Protein AF-X7YK50-F1 (afdb_monomer_lite)

Structure (mmCIF, N/CA/C/O backbone):
data_AF-X7YK50-F1
#
_entry.id   AF-X7YK50-F1
#
loop_
_atom_site.group_PDB
_atom_site.id
_atom_site.type_symbol
_atom_site.label_atom_id
_atom_site.label_alt_id
_atom_site.label_comp_id
_atom_site.label_asym_id
_atom_site.label_entity_id
_atom_site.label_seq_id
_atom_site.pdbx_PDB_ins_code
_atom_site.Cartn_x
_atom_site.Cartn_y
_atom_site.Cartn_z
_atom_site.occupancy
_atom_site.B_iso_or_equiv
_atom_site.auth_seq_id
_atom_site.auth_comp_id
_atom_site.auth_asym_id
_atom_site.auth_atom_id
_atom_site.pdbx_PDB_model_num
ATOM 1 N N . MET A 1 1 ? 11.258 -1.847 5.902 1.00 85.69 1 MET A N 1
ATOM 2 C CA . MET A 1 1 ? 10.525 -0.624 5.502 1.00 85.69 1 MET A CA 1
ATOM 3 C C . MET A 1 1 ? 9.070 -0.908 5.130 1.00 85.69 1 MET A C 1
ATOM 5 O O . MET A 1 1 ? 8.202 -0.334 5.767 1.00 85.69 1 MET A O 1
ATOM 9 N N . VAL A 1 2 ? 8.793 -1.813 4.176 1.00 95.81 2 VAL A N 1
ATOM 10 C CA . VAL A 1 2 ? 7.430 -2.095 3.663 1.00 95.81 2 VAL A CA 1
ATOM 11 C C . VAL A 1 2 ? 6.395 -2.344 4.765 1.00 95.81 2 VAL A C 1
ATOM 13 O O . VAL A 1 2 ? 5.398 -1.642 4.794 1.00 95.81 2 VAL A O 1
ATOM 16 N N . LEU A 1 3 ? 6.660 -3.249 5.717 1.00 98.06 3 LEU A N 1
ATOM 17 C CA . LEU A 1 3 ? 5.706 -3.563 6.794 1.00 98.06 3 LEU A CA 1
ATOM 18 C C . LEU A 1 3 ? 5.301 -2.321 7.607 1.00 98.06 3 LEU A C 1
ATOM 20 O O . LEU A 1 3 ? 4.119 -2.081 7.824 1.00 98.06 3 LEU A O 1
ATOM 24 N N . ARG A 1 4 ? 6.281 -1.490 7.986 1.00 98.25 4 ARG A N 1
ATOM 25 C CA . ARG A 1 4 ? 6.060 -0.249 8.749 1.00 98.25 4 ARG A CA 1
ATOM 26 C C . ARG A 1 4 ? 5.294 0.797 7.948 1.00 98.25 4 ARG A C 1
ATOM 28 O O . ARG A 1 4 ? 4.404 1.440 8.490 1.00 98.25 4 ARG A O 1
ATOM 35 N N . ALA A 1 5 ? 5.623 0.951 6.666 1.00 98.25 5 ALA A N 1
ATOM 36 C CA . ALA A 1 5 ? 4.902 1.855 5.776 1.00 98.25 5 ALA A CA 1
ATOM 37 C C . ALA A 1 5 ? 3.448 1.402 5.587 1.00 98.25 5 ALA A C 1
ATOM 39 O O . ALA A 1 5 ? 2.531 2.211 5.682 1.00 98.25 5 ALA A O 1
ATOM 40 N N . THR A 1 6 ? 3.221 0.104 5.379 1.00 98.62 6 THR A N 1
ATOM 41 C CA . THR A 1 6 ? 1.877 -0.463 5.251 1.00 98.62 6 THR A CA 1
ATOM 42 C C . THR A 1 6 ? 1.058 -0.287 6.528 1.00 98.62 6 THR A C 1
ATOM 44 O O . THR A 1 6 ? -0.080 0.170 6.448 1.00 98.62 6 THR A O 1
ATOM 47 N N . TRP A 1 7 ? 1.645 -0.557 7.696 1.00 98.69 7 TRP A N 1
ATOM 48 C CA . TRP A 1 7 ? 1.003 -0.312 8.989 1.00 98.69 7 TRP A CA 1
ATOM 49 C C . TRP A 1 7 ? 0.607 1.159 9.164 1.00 98.69 7 TRP A C 1
ATOM 51 O O . TRP A 1 7 ? -0.527 1.457 9.529 1.00 98.69 7 TRP A O 1
ATOM 61 N N . ALA A 1 8 ? 1.508 2.088 8.836 1.00 98.56 8 ALA A N 1
ATOM 62 C CA . ALA A 1 8 ? 1.240 3.518 8.945 1.00 98.56 8 ALA A CA 1
ATOM 63 C C . ALA A 1 8 ? 0.108 3.972 8.011 1.00 98.56 8 ALA A C 1
ATOM 65 O O . ALA A 1 8 ? -0.784 4.703 8.435 1.00 98.56 8 ALA A O 1
ATOM 66 N N . VAL A 1 9 ? 0.095 3.496 6.760 1.00 98.62 9 VAL A N 1
ATOM 67 C CA . VAL A 1 9 ? -1.019 3.761 5.835 1.00 98.62 9 VAL A CA 1
ATOM 68 C C . VAL A 1 9 ? -2.330 3.208 6.395 1.00 98.62 9 VAL A C 1
ATOM 70 O O . VAL A 1 9 ? -3.344 3.898 6.343 1.00 98.62 9 VAL A O 1
ATOM 73 N N . ALA A 1 10 ? -2.322 2.001 6.966 1.00 98.56 10 ALA A N 1
ATOM 74 C CA . ALA A 1 10 ? -3.505 1.409 7.583 1.00 98.56 10 ALA A CA 1
ATOM 75 C C . ALA A 1 10 ? -4.055 2.267 8.736 1.00 98.56 10 ALA A C 1
ATOM 77 O O . ALA A 1 10 ? -5.263 2.507 8.768 1.00 98.56 10 ALA A O 1
ATOM 78 N N . GLN A 1 11 ? -3.197 2.786 9.624 1.00 98.62 11 GLN A N 1
ATOM 79 C CA . GLN A 1 11 ? -3.634 3.690 10.699 1.00 98.62 11 GLN A CA 1
ATOM 80 C C . GLN A 1 11 ? -4.219 4.991 10.140 1.00 98.62 11 GLN A C 1
ATOM 82 O O . GLN A 1 11 ? -5.339 5.355 10.483 1.00 98.62 11 GLN A O 1
ATOM 87 N N . VAL A 1 12 ? -3.540 5.633 9.183 1.00 98.50 12 VAL A N 1
ATOM 88 C CA . VAL A 1 12 ? -4.036 6.875 8.562 1.00 98.50 12 VAL A CA 1
ATOM 89 C C . VAL A 1 12 ? -5.384 6.667 7.864 1.00 98.50 12 VAL A C 1
ATOM 91 O O . VAL A 1 12 ? -6.242 7.548 7.891 1.00 98.50 12 VAL A O 1
ATOM 94 N N . LEU A 1 13 ? -5.610 5.508 7.240 1.00 98.31 13 LEU A N 1
ATOM 95 C CA . LEU A 1 13 ? -6.911 5.171 6.658 1.00 98.31 13 LEU A CA 1
ATOM 96 C C . LEU A 1 13 ? -7.985 4.954 7.735 1.00 98.31 13 LEU A C 1
ATOM 98 O O . LEU A 1 13 ? -9.114 5.412 7.558 1.00 98.31 13 LEU A O 1
ATOM 102 N N . LYS A 1 14 ? -7.657 4.295 8.853 1.00 98.44 14 LYS A N 1
ATOM 103 C CA . LYS A 1 14 ? -8.577 4.114 9.990 1.00 98.44 14 LYS A CA 1
ATOM 104 C C . LYS A 1 14 ? -8.982 5.451 10.607 1.00 98.44 14 LYS A C 1
ATOM 106 O O . LYS A 1 14 ? -10.177 5.683 10.769 1.00 98.44 14 LYS A O 1
ATOM 111 N N . ASP A 1 15 ? -8.027 6.350 10.828 1.00 97.88 15 ASP A N 1
ATOM 112 C CA . ASP A 1 15 ? -8.267 7.697 11.365 1.00 97.88 15 ASP A CA 1
ATOM 113 C C . ASP A 1 15 ? -9.173 8.537 10.453 1.00 97.88 15 ASP A C 1
ATOM 115 O O . ASP A 1 15 ? -9.916 9.404 10.906 1.00 97.88 15 ASP A O 1
ATOM 119 N N . ARG A 1 16 ? -9.166 8.243 9.148 1.00 96.56 16 ARG A N 1
ATOM 120 C CA . ARG A 1 16 ? -10.059 8.847 8.146 1.00 96.56 16 ARG A CA 1
ATOM 121 C C . ARG A 1 16 ? -11.414 8.149 8.023 1.00 96.56 16 ARG A C 1
ATOM 123 O O . ARG A 1 16 ? -12.141 8.398 7.064 1.00 96.56 16 ARG A O 1
ATOM 130 N N . GLY A 1 17 ? -11.745 7.239 8.938 1.00 97.75 17 GLY A N 1
ATOM 131 C CA . GLY A 1 17 ? -12.999 6.485 8.917 1.00 97.75 17 GLY A CA 1
ATOM 132 C C . GLY A 1 17 ? -13.091 5.464 7.780 1.00 97.75 17 GLY A C 1
ATOM 133 O O . GLY A 1 17 ? -14.190 5.071 7.399 1.00 97.75 17 GLY A O 1
ATOM 134 N N . ARG A 1 18 ? -11.957 5.033 7.209 1.00 97.50 18 ARG A N 1
ATOM 135 C CA . ARG A 1 18 ? -11.896 4.037 6.122 1.00 97.50 18 ARG A CA 1
ATOM 136 C C . ARG A 1 18 ? -11.496 2.639 6.610 1.00 97.50 18 ARG A C 1
ATOM 138 O O . ARG A 1 18 ? -11.181 1.778 5.789 1.00 97.50 18 ARG A O 1
ATOM 145 N N . GLY A 1 19 ? -11.513 2.383 7.919 1.00 95.94 19 GLY A N 1
ATOM 146 C CA . GLY A 1 19 ? -11.259 1.048 8.474 1.00 95.94 19 GLY A CA 1
ATOM 147 C C . GLY A 1 19 ? -12.196 -0.008 7.871 1.00 95.94 19 GLY A C 1
ATOM 148 O O . GLY A 1 19 ? -13.367 0.269 7.627 1.00 95.94 19 GLY A O 1
ATOM 149 N N . GLY A 1 20 ? -11.673 -1.198 7.567 1.00 93.88 20 GLY A N 1
ATOM 150 C CA . GLY A 1 20 ? -12.450 -2.271 6.929 1.00 93.88 20 GLY A CA 1
ATOM 151 C C . GLY A 1 20 ? -12.689 -2.112 5.424 1.00 93.88 20 GLY A C 1
ATOM 152 O O . GLY A 1 20 ? -13.202 -3.033 4.791 1.00 93.88 20 GLY A O 1
ATOM 153 N N . SER A 1 21 ? -12.302 -0.981 4.824 1.00 97.12 21 SER A N 1
ATOM 154 C CA . SER A 1 21 ? -12.491 -0.746 3.387 1.00 97.12 21 SER A CA 1
ATOM 155 C C . SER A 1 21 ? -11.618 -1.662 2.527 1.00 97.12 21 SER A C 1
ATOM 157 O O . SER A 1 21 ? -10.687 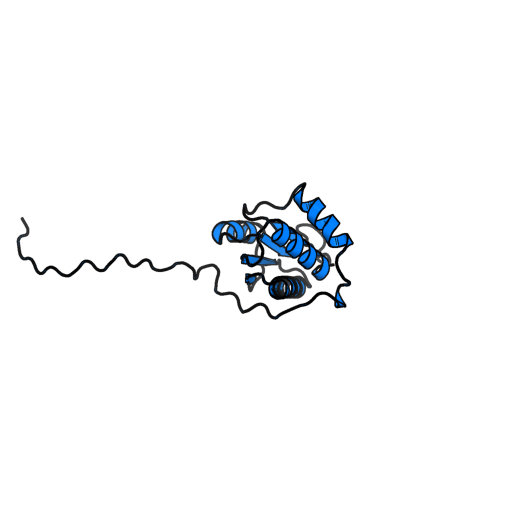-2.321 2.999 1.00 97.12 21 SER A O 1
ATOM 159 N N . THR A 1 22 ? -11.891 -1.671 1.224 1.00 98.12 22 THR A N 1
ATOM 160 C CA . THR A 1 22 ? -11.038 -2.358 0.258 1.00 98.12 22 THR A CA 1
ATOM 161 C C . THR A 1 22 ? -9.737 -1.592 0.015 1.00 98.12 22 THR A C 1
ATOM 163 O O . THR A 1 22 ? -9.758 -0.374 -0.163 1.00 98.12 22 THR A O 1
ATOM 166 N N . VAL A 1 23 ? -8.613 -2.305 -0.052 1.00 98.31 23 VAL A N 1
ATOM 167 C CA . VAL A 1 23 ? -7.310 -1.806 -0.519 1.00 98.31 23 VAL A CA 1
ATOM 168 C C . VAL A 1 23 ? -6.820 -2.692 -1.657 1.00 98.31 23 VAL A C 1
ATOM 170 O O . VAL A 1 23 ? -6.964 -3.914 -1.610 1.00 98.31 23 VAL A O 1
ATOM 173 N N . ILE A 1 24 ? -6.233 -2.083 -2.684 1.00 98.44 24 ILE A N 1
ATOM 174 C CA . ILE A 1 24 ? -5.683 -2.806 -3.834 1.00 98.44 24 ILE A CA 1
ATOM 175 C C . ILE A 1 24 ? -4.160 -2.780 -3.778 1.00 98.44 24 ILE A C 1
ATOM 177 O O . ILE A 1 24 ? -3.559 -1.735 -3.548 1.00 98.44 24 ILE A O 1
ATOM 181 N N . VAL A 1 25 ? -3.517 -3.918 -4.019 1.00 98.50 25 VAL A N 1
ATOM 182 C CA . VAL A 1 25 ? -2.056 -4.032 -4.039 1.00 98.50 25 VAL A CA 1
ATOM 183 C C . VAL A 1 25 ? -1.602 -4.536 -5.402 1.00 98.50 25 VAL A C 1
ATOM 185 O O . VAL A 1 25 ? -2.081 -5.551 -5.908 1.00 98.50 25 VAL A O 1
ATOM 188 N N . GLY A 1 26 ? -0.665 -3.813 -6.003 1.00 97.94 26 GLY A N 1
ATOM 189 C CA . GLY A 1 26 ? -0.014 -4.145 -7.260 1.00 97.94 26 GLY A CA 1
ATOM 190 C C . GLY A 1 26 ? 1.498 -4.005 -7.153 1.00 97.94 26 GLY A C 1
ATOM 191 O O . GLY A 1 26 ? 2.047 -3.506 -6.167 1.00 97.94 26 GLY A O 1
ATOM 192 N N . ARG A 1 27 ? 2.194 -4.484 -8.179 1.00 98.00 27 ARG A N 1
ATOM 193 C CA . ARG A 1 27 ? 3.655 -4.468 -8.239 1.00 98.00 27 ARG A CA 1
ATOM 194 C C . ARG A 1 27 ? 4.149 -4.460 -9.676 1.00 98.00 27 ARG A C 1
ATOM 196 O O . ARG A 1 27 ? 3.405 -4.830 -10.582 1.00 98.00 27 ARG A O 1
ATOM 203 N N . ASP A 1 28 ? 5.405 -4.089 -9.879 1.00 96.44 28 ASP A N 1
ATOM 204 C CA . ASP A 1 28 ? 6.097 -4.284 -11.153 1.00 96.44 28 ASP A CA 1
ATOM 205 C C . ASP A 1 28 ? 6.892 -5.611 -11.190 1.00 96.44 28 ASP A C 1
ATOM 207 O O . ASP A 1 28 ? 6.648 -6.532 -10.406 1.00 96.44 28 ASP A O 1
ATOM 211 N N . ALA A 1 29 ? 7.765 -5.782 -12.184 1.00 94.56 29 ALA A N 1
ATOM 212 C CA . ALA A 1 29 ? 8.512 -7.021 -12.403 1.00 94.56 29 ALA A CA 1
ATOM 213 C C . ALA A 1 29 ? 9.894 -7.056 -11.720 1.00 94.56 29 ALA A C 1
ATOM 215 O O . ALA A 1 29 ? 10.665 -7.978 -11.985 1.00 94.56 29 ALA A O 1
ATOM 216 N N . ARG A 1 30 ? 10.238 -6.073 -10.875 1.00 94.19 30 ARG A N 1
ATOM 217 C CA . ARG A 1 30 ? 11.554 -6.015 -10.226 1.00 94.19 30 ARG A CA 1
ATOM 218 C C . ARG A 1 30 ? 11.741 -7.149 -9.216 1.00 94.19 30 ARG A C 1
ATOM 220 O O . ARG A 1 30 ? 10.792 -7.749 -8.698 1.00 94.19 30 ARG A O 1
ATOM 227 N N . HIS A 1 31 ? 13.008 -7.446 -8.931 1.00 93.06 31 HIS A N 1
ATOM 228 C CA . HIS A 1 31 ? 13.366 -8.439 -7.927 1.00 93.06 31 HIS A CA 1
ATOM 229 C C . HIS A 1 31 ? 12.803 -8.031 -6.557 1.00 93.06 31 HIS A C 1
ATOM 231 O O . HIS A 1 31 ? 12.842 -6.863 -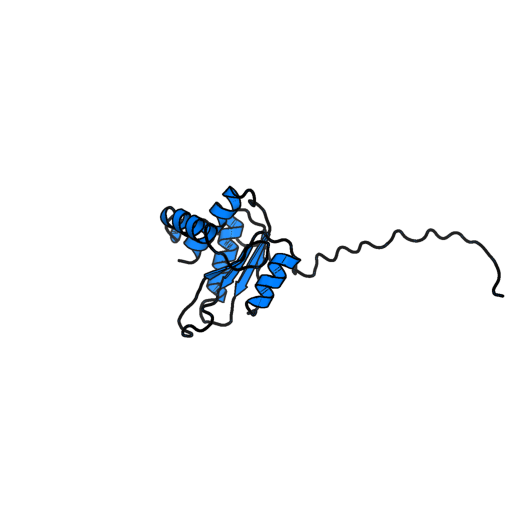6.177 1.00 93.06 31 HIS A O 1
ATOM 237 N N . GLY A 1 32 ? 12.245 -8.990 -5.819 1.00 93.31 32 GLY A N 1
ATOM 238 C CA . GLY A 1 32 ? 11.651 -8.752 -4.500 1.00 93.31 32 GLY A CA 1
ATOM 239 C C . GLY A 1 32 ? 10.256 -8.112 -4.504 1.00 93.31 32 GLY A C 1
ATOM 240 O O . GLY A 1 32 ? 9.551 -8.239 -3.504 1.00 93.31 32 GLY A O 1
ATOM 241 N N . SER A 1 33 ? 9.783 -7.510 -5.604 1.00 95.75 33 SER A N 1
ATOM 242 C CA . SER A 1 33 ? 8.488 -6.807 -5.611 1.00 95.75 33 SER A CA 1
ATOM 243 C C . SER A 1 33 ? 7.299 -7.726 -5.335 1.00 95.75 33 SER A C 1
ATOM 245 O O . SER A 1 33 ? 6.346 -7.309 -4.682 1.00 95.75 33 SER A O 1
ATOM 247 N N . ALA A 1 34 ? 7.359 -8.988 -5.776 1.00 95.25 34 ALA A N 1
ATOM 248 C CA . ALA A 1 34 ? 6.334 -9.986 -5.466 1.00 95.25 34 ALA A CA 1
ATOM 249 C C . ALA A 1 34 ? 6.249 -10.270 -3.955 1.00 95.25 34 ALA A C 1
ATOM 251 O O . ALA A 1 34 ? 5.160 -10.245 -3.386 1.00 95.25 34 ALA A O 1
ATOM 252 N N . MET A 1 35 ? 7.396 -10.453 -3.293 1.00 96.12 35 MET A N 1
ATOM 253 C CA . MET A 1 35 ? 7.464 -10.670 -1.843 1.00 96.12 35 MET A CA 1
ATOM 254 C C . MET A 1 35 ? 6.961 -9.451 -1.068 1.00 96.12 35 MET A C 1
ATOM 256 O O . MET A 1 35 ? 6.222 -9.595 -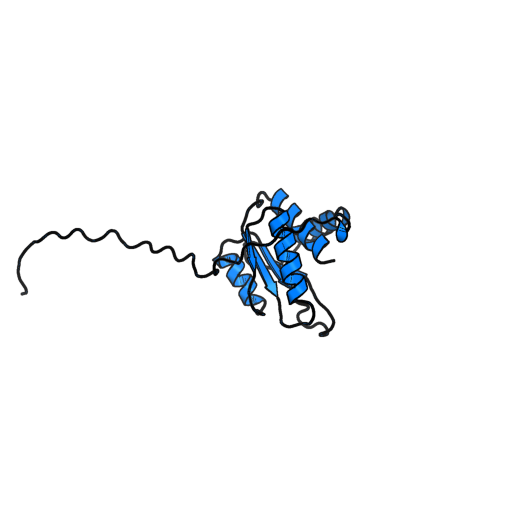0.097 1.00 96.12 35 MET A O 1
ATOM 260 N N . PHE A 1 36 ? 7.321 -8.244 -1.511 1.00 97.38 36 PHE A N 1
ATOM 261 C CA . PHE A 1 36 ? 6.846 -7.012 -0.888 1.00 97.38 36 PHE A CA 1
ATOM 262 C C . PHE A 1 36 ? 5.344 -6.796 -1.079 1.00 97.38 36 PHE A C 1
ATOM 264 O O . PHE A 1 36 ? 4.687 -6.382 -0.132 1.00 97.38 36 PHE A O 1
ATOM 271 N N . ALA A 1 37 ? 4.782 -7.129 -2.244 1.00 97.75 37 ALA A N 1
ATOM 272 C CA . ALA A 1 37 ? 3.344 -7.026 -2.479 1.00 97.75 37 ALA A CA 1
ATOM 273 C C . ALA A 1 37 ? 2.541 -7.983 -1.585 1.00 97.75 37 ALA A C 1
ATOM 275 O O . ALA A 1 37 ? 1.542 -7.574 -0.998 1.00 97.75 37 ALA A O 1
ATOM 276 N N . VAL A 1 38 ? 3.010 -9.226 -1.421 1.00 97.19 38 VAL A N 1
ATOM 277 C CA . VAL A 1 38 ? 2.407 -10.193 -0.487 1.00 97.19 38 VAL A CA 1
ATOM 278 C C . VAL A 1 38 ? 2.506 -9.684 0.950 1.00 97.19 38 VAL A C 1
ATOM 280 O O . VAL A 1 38 ? 1.503 -9.632 1.652 1.00 97.19 38 VAL A O 1
ATOM 283 N N . ALA A 1 39 ? 3.682 -9.215 1.373 1.00 97.94 39 ALA A N 1
ATOM 284 C CA . ALA A 1 39 ? 3.872 -8.657 2.710 1.00 97.94 39 ALA A CA 1
ATOM 285 C C . ALA A 1 39 ? 2.948 -7.455 2.985 1.00 97.94 39 ALA A C 1
ATOM 287 O O . ALA A 1 39 ? 2.358 -7.364 4.058 1.00 97.94 39 ALA A O 1
ATOM 288 N N . THR A 1 40 ? 2.780 -6.554 2.014 1.00 98.44 40 THR A N 1
ATOM 289 C CA . THR A 1 40 ? 1.818 -5.448 2.100 1.00 98.44 40 THR A CA 1
ATOM 290 C C . THR A 1 40 ? 0.387 -5.956 2.240 1.00 98.44 40 THR A C 1
ATOM 292 O O . THR A 1 40 ? -0.354 -5.462 3.089 1.00 98.44 40 THR A O 1
ATOM 295 N N . ALA A 1 41 ? -0.010 -6.943 1.436 1.00 98.31 41 ALA A N 1
ATOM 296 C CA . ALA A 1 41 ? -1.357 -7.493 1.499 1.00 98.31 41 ALA A CA 1
ATOM 297 C C . ALA A 1 41 ? -1.659 -8.116 2.869 1.00 98.31 41 ALA A C 1
ATOM 299 O O . ALA A 1 41 ? -2.721 -7.879 3.439 1.00 98.31 41 ALA A O 1
ATOM 300 N N . GLU A 1 42 ? -0.705 -8.850 3.433 1.00 98.12 42 GLU A N 1
ATOM 301 C CA . GLU A 1 42 ? -0.891 -9.517 4.717 1.00 98.12 42 GLU A CA 1
ATOM 302 C C . GLU A 1 42 ? -0.952 -8.558 5.911 1.00 98.12 42 GLU A C 1
ATOM 304 O O . GLU A 1 42 ? -1.688 -8.818 6.864 1.00 98.12 42 GLU A O 1
ATOM 309 N N . VAL A 1 43 ? -0.212 -7.442 5.875 1.00 98.62 43 VAL A N 1
ATOM 310 C CA . VAL A 1 43 ? -0.317 -6.406 6.917 1.00 98.62 43 VAL A CA 1
ATOM 311 C C . VAL A 1 43 ? -1.680 -5.724 6.851 1.00 98.62 43 VAL A C 1
ATOM 313 O O . VAL A 1 43 ? -2.336 -5.592 7.876 1.00 98.62 43 VAL A O 1
ATOM 316 N N . PHE A 1 44 ? -2.164 -5.343 5.664 1.00 98.56 44 PHE A N 1
ATOM 317 C CA . PHE A 1 44 ? -3.514 -4.776 5.552 1.00 98.56 44 PHE A CA 1
ATOM 318 C C . PHE A 1 44 ? -4.601 -5.754 6.004 1.00 98.56 44 PHE A C 1
ATOM 320 O O . PHE A 1 44 ? -5.544 -5.338 6.676 1.00 98.56 44 PHE A O 1
ATOM 327 N N . ALA A 1 45 ? -4.459 -7.041 5.677 1.00 98.06 45 ALA A N 1
ATOM 328 C CA . ALA A 1 45 ? -5.375 -8.075 6.142 1.00 98.06 45 ALA A CA 1
ATOM 329 C C . ALA A 1 45 ? -5.365 -8.189 7.678 1.00 98.06 45 ALA A C 1
ATOM 331 O O . ALA A 1 45 ? -6.431 -8.211 8.290 1.00 98.06 45 ALA A O 1
ATOM 332 N N . ALA A 1 46 ? -4.185 -8.182 8.312 1.00 98.06 46 ALA A N 1
ATOM 333 C CA . ALA A 1 46 ? -4.059 -8.178 9.774 1.00 98.06 46 ALA A CA 1
ATOM 334 C C . ALA A 1 46 ? -4.653 -6.916 10.419 1.00 98.06 46 ALA A C 1
ATOM 336 O O . ALA A 1 46 ? -5.223 -6.976 11.504 1.00 98.06 46 ALA A O 1
ATOM 337 N N . GLU A 1 47 ? -4.570 -5.779 9.728 1.00 98.06 47 GLU A N 1
ATOM 338 C CA . GLU A 1 47 ? -5.177 -4.516 10.148 1.00 98.06 47 GLU A CA 1
ATOM 339 C C . GLU A 1 47 ? -6.698 -4.457 9.900 1.00 98.06 47 GLU A C 1
ATOM 341 O O . GLU A 1 47 ? -7.332 -3.465 10.271 1.00 98.06 47 GLU A O 1
ATOM 346 N N . GLY A 1 48 ? -7.292 -5.505 9.318 1.00 97.31 48 GLY A N 1
ATOM 347 C CA . GLY A 1 48 ? -8.735 -5.661 9.135 1.00 97.31 48 GLY A CA 1
ATOM 348 C C . GLY A 1 48 ? -9.290 -5.117 7.817 1.00 97.31 48 GLY A C 1
ATOM 349 O O . GLY A 1 48 ? -10.498 -4.930 7.713 1.00 97.31 48 GLY A O 1
ATOM 350 N N . PHE A 1 49 ? -8.451 -4.836 6.816 1.00 97.75 49 PHE A N 1
ATOM 351 C CA . PHE A 1 49 ? -8.899 -4.385 5.493 1.00 97.75 49 PHE A CA 1
ATOM 352 C C . PHE A 1 49 ? -9.239 -5.563 4.571 1.00 97.75 49 PHE A C 1
ATOM 354 O O . PHE A 1 49 ? -8.625 -6.628 4.636 1.00 97.75 49 PHE A O 1
ATOM 361 N N . SER A 1 50 ? -10.166 -5.341 3.636 1.00 96.81 50 SER A N 1
ATOM 362 C CA . SER A 1 50 ? -10.378 -6.260 2.513 1.00 96.81 50 SER A CA 1
ATOM 363 C C . SER A 1 50 ? -9.307 -6.011 1.453 1.00 96.81 50 SER A C 1
ATOM 365 O O . SER A 1 50 ? -9.256 -4.932 0.869 1.00 96.81 50 SER A O 1
ATOM 367 N N . VAL A 1 51 ? -8.465 -6.995 1.148 1.00 97.31 51 VAL A N 1
ATOM 368 C CA . VAL A 1 51 ? -7.322 -6.782 0.246 1.00 97.31 51 VAL A CA 1
ATOM 369 C C . VAL A 1 51 ? -7.526 -7.466 -1.101 1.00 97.31 51 VAL A C 1
ATOM 371 O O . VAL A 1 51 ? -7.803 -8.660 -1.159 1.00 97.31 51 VAL A O 1
ATOM 374 N N . LEU A 1 52 ? -7.336 -6.718 -2.190 1.00 96.75 52 LEU A N 1
ATOM 375 C CA . LEU A 1 52 ? -7.282 -7.249 -3.552 1.00 96.75 52 LEU A CA 1
ATOM 376 C C . LEU A 1 52 ? -5.850 -7.156 -4.083 1.00 96.75 52 LEU A C 1
ATOM 378 O O . LEU A 1 52 ? -5.347 -6.068 -4.354 1.00 96.75 52 LEU A O 1
ATOM 382 N N . LEU A 1 53 ? -5.189 -8.301 -4.239 1.00 97.25 53 LEU A N 1
ATOM 383 C CA . LEU A 1 53 ? -3.816 -8.392 -4.737 1.00 97.25 53 LEU A CA 1
ATOM 384 C C . LEU A 1 53 ? -3.799 -8.778 -6.223 1.00 97.25 53 LEU A C 1
ATOM 386 O O . LEU A 1 53 ? -4.386 -9.780 -6.621 1.00 97.25 53 LEU A O 1
ATOM 390 N N . PHE A 1 54 ? -3.097 -8.029 -7.070 1.00 96.62 54 PHE A N 1
ATOM 391 C CA . PHE A 1 54 ? -2.880 -8.457 -8.454 1.00 96.62 54 PHE A CA 1
ATOM 392 C C . PHE A 1 54 ? -1.949 -9.678 -8.520 1.00 96.62 54 PHE A C 1
ATOM 394 O O . PHE A 1 54 ? -0.865 -9.677 -7.941 1.00 96.62 54 PHE A O 1
ATOM 401 N N . ALA A 1 55 ? -2.340 -10.703 -9.286 1.00 91.62 55 ALA A N 1
ATOM 402 C CA . ALA A 1 55 ? -1.546 -11.927 -9.456 1.00 91.62 55 ALA A CA 1
ATOM 403 C C . ALA A 1 55 ? -0.207 -11.679 -10.185 1.00 91.62 55 ALA A C 1
ATOM 405 O O . ALA A 1 55 ? 0.819 -12.299 -9.895 1.00 91.62 55 ALA A O 1
ATOM 406 N N . GLY A 1 56 ? -0.216 -10.757 -11.149 1.00 94.12 56 GLY A N 1
ATOM 407 C CA . GLY A 1 56 ? 0.906 -10.452 -12.035 1.00 94.12 56 GLY A CA 1
ATOM 408 C C . GLY A 1 56 ? 1.485 -9.048 -11.835 1.00 94.12 56 GLY A C 1
ATOM 409 O O . GLY A 1 56 ? 0.936 -8.253 -11.068 1.00 94.12 56 GLY A O 1
ATOM 410 N N . PRO A 1 57 ? 2.591 -8.723 -12.532 1.00 97.06 57 PRO A N 1
ATOM 411 C CA . PRO A 1 57 ? 3.057 -7.351 -12.611 1.00 97.06 57 PRO A CA 1
ATOM 412 C C . PRO A 1 57 ? 2.047 -6.521 -13.393 1.00 97.06 57 PRO A C 1
ATOM 414 O O . PRO A 1 57 ? 1.531 -6.976 -14.414 1.00 97.06 57 PRO A O 1
ATOM 417 N N . ILE A 1 58 ? 1.808 -5.294 -12.945 1.00 97.50 58 ILE A N 1
ATOM 418 C CA . ILE A 1 58 ? 0.919 -4.357 -13.628 1.00 97.50 58 ILE A CA 1
ATOM 419 C C . ILE A 1 58 ? 1.565 -2.975 -13.758 1.00 97.50 58 ILE A C 1
ATOM 421 O O . ILE A 1 58 ? 2.303 -2.549 -12.865 1.00 97.50 58 ILE A O 1
ATOM 425 N N . PRO A 1 59 ? 1.273 -2.225 -14.833 1.00 96.25 59 PRO A N 1
ATOM 426 C CA . PRO A 1 59 ? 1.618 -0.814 -14.904 1.00 96.25 59 PRO A CA 1
ATOM 427 C C . PRO A 1 59 ? 0.903 -0.010 -13.815 1.00 96.25 59 PRO A C 1
ATOM 429 O O . PRO A 1 59 ? -0.274 -0.225 -13.533 1.00 96.25 59 PRO A O 1
ATOM 432 N N . THR A 1 60 ? 1.581 0.996 -13.271 1.00 96.75 60 THR A N 1
ATOM 433 C CA . THR A 1 60 ? 1.017 1.956 -12.311 1.00 96.75 60 THR A CA 1
ATOM 434 C C . THR A 1 60 ? -0.356 2.535 -12.704 1.00 96.75 60 THR A C 1
ATOM 436 O O . THR A 1 60 ? -1.233 2.567 -11.840 1.00 96.75 60 THR A O 1
ATOM 439 N N . PRO A 1 61 ? -0.621 2.953 -13.965 1.00 96.62 61 PRO A N 1
ATOM 440 C CA . PRO A 1 61 ? -1.946 3.468 -14.327 1.00 96.62 61 PRO A CA 1
ATOM 441 C C . PRO A 1 61 ? -3.071 2.426 -14.210 1.00 96.62 61 PRO A C 1
ATOM 443 O O . PRO A 1 61 ? -4.215 2.808 -13.976 1.00 96.62 61 PRO A O 1
ATOM 446 N N . VAL A 1 62 ? -2.770 1.124 -14.315 1.00 97.81 62 VAL A N 1
ATOM 447 C CA . VAL A 1 62 ? -3.764 0.056 -14.108 1.00 97.81 62 VAL A CA 1
ATOM 448 C C . VAL A 1 62 ? -4.187 -0.004 -12.644 1.00 97.81 62 VAL A C 1
ATOM 450 O O . VAL A 1 62 ? -5.379 -0.121 -12.367 1.00 97.81 62 VAL A O 1
ATOM 453 N N . LEU A 1 63 ? -3.242 0.146 -11.709 1.00 97.94 63 LEU A N 1
ATOM 454 C CA . LEU A 1 63 ? -3.562 0.218 -10.283 1.00 97.94 63 LEU A CA 1
ATOM 455 C C . LEU A 1 63 ? -4.447 1.435 -9.987 1.00 97.94 63 LEU A C 1
ATOM 457 O O . LEU A 1 63 ? -5.514 1.283 -9.401 1.00 97.94 63 LEU A O 1
ATOM 461 N N . ALA A 1 64 ? -4.033 2.627 -10.426 1.00 96.88 64 ALA A N 1
ATOM 462 C CA . ALA A 1 64 ? -4.779 3.867 -10.205 1.00 96.88 64 ALA A CA 1
ATOM 463 C C . ALA A 1 64 ? -6.210 3.798 -10.772 1.00 96.88 64 ALA A C 1
ATOM 465 O O . ALA A 1 64 ? -7.171 4.248 -10.146 1.00 96.88 64 ALA A O 1
ATOM 466 N N . PHE A 1 65 ? -6.374 3.191 -11.951 1.00 97.56 65 PHE A N 1
ATOM 467 C CA . PHE A 1 65 ? -7.691 2.914 -12.519 1.00 97.56 65 PHE A CA 1
ATOM 468 C C . PHE A 1 65 ? -8.502 1.935 -11.659 1.00 97.56 65 PHE A C 1
ATOM 470 O O . PHE A 1 65 ? -9.670 2.204 -11.378 1.00 97.56 65 PHE A O 1
ATOM 477 N N . ALA A 1 66 ? -7.898 0.824 -11.229 1.00 97.31 66 ALA A N 1
ATOM 478 C CA . ALA A 1 66 ? -8.573 -0.200 -10.438 1.00 97.31 66 ALA A CA 1
ATOM 479 C C . ALA A 1 66 ? -9.071 0.339 -9.090 1.00 97.31 66 ALA A C 1
ATOM 481 O O . ALA A 1 66 ? -10.187 0.012 -8.695 1.00 97.31 66 ALA A O 1
ATOM 482 N N . VAL A 1 67 ? -8.288 1.199 -8.426 1.00 97.62 67 VAL A N 1
ATOM 483 C CA . VAL A 1 67 ? -8.668 1.828 -7.149 1.00 97.62 67 VAL A CA 1
ATOM 484 C C . VAL A 1 67 ? -9.973 2.602 -7.295 1.00 97.62 67 VAL A C 1
ATOM 486 O O . VAL A 1 67 ? -10.946 2.292 -6.608 1.00 97.62 67 VAL A O 1
ATOM 489 N N . ARG A 1 68 ? -10.032 3.518 -8.270 1.00 97.19 68 ARG A N 1
ATOM 490 C CA . ARG A 1 68 ? -11.254 4.276 -8.573 1.00 97.19 68 ARG A CA 1
ATOM 491 C C . ARG A 1 68 ? -12.411 3.367 -8.957 1.00 97.19 68 ARG A C 1
ATOM 493 O O . ARG A 1 68 ? -13.533 3.546 -8.496 1.00 97.19 68 ARG A O 1
ATOM 500 N N . ARG A 1 69 ? -12.152 2.389 -9.832 1.00 96.69 69 ARG A N 1
ATOM 501 C CA . ARG A 1 69 ? -13.196 1.520 -10.391 1.00 96.69 69 ARG A CA 1
ATOM 502 C C . ARG A 1 69 ? -13.850 0.637 -9.330 1.00 96.69 69 ARG A C 1
ATOM 504 O O . ARG A 1 69 ? -15.050 0.391 -9.432 1.00 96.69 69 ARG A O 1
ATOM 511 N N . ALA A 1 70 ? -13.072 0.161 -8.362 1.00 94.19 70 ALA A N 1
ATOM 512 C CA . ALA A 1 70 ? -13.538 -0.696 -7.278 1.00 94.19 70 ALA A CA 1
ATOM 513 C C . ALA A 1 70 ? -14.049 0.086 -6.055 1.00 94.19 70 ALA A C 1
ATOM 515 O O . ALA A 1 70 ? -14.544 -0.536 -5.121 1.00 94.19 70 ALA A O 1
ATOM 516 N N . GLY A 1 71 ? -13.910 1.419 -6.033 1.00 95.38 71 GLY A N 1
ATOM 517 C CA . GLY A 1 71 ? -14.213 2.226 -4.847 1.00 95.38 71 GLY A CA 1
ATOM 518 C C . GLY A 1 71 ? -13.313 1.884 -3.655 1.00 95.38 71 GLY A C 1
ATOM 519 O O . GLY A 1 71 ? -13.756 1.942 -2.509 1.00 95.38 71 GLY A O 1
ATOM 520 N N . ALA A 1 72 ? -12.072 1.466 -3.919 1.00 97.56 72 ALA A N 1
ATOM 521 C CA . ALA A 1 72 ? -11.117 1.128 -2.873 1.00 97.56 72 ALA A CA 1
ATOM 522 C C . ALA A 1 72 ? -10.629 2.397 -2.161 1.00 97.56 72 ALA A C 1
ATOM 524 O O . ALA A 1 72 ? -10.476 3.446 -2.779 1.00 97.56 72 ALA A O 1
ATOM 525 N N . ALA A 1 73 ? -10.337 2.293 -0.866 1.00 97.81 73 ALA A N 1
ATOM 526 C CA . ALA A 1 73 ? -9.840 3.418 -0.077 1.00 97.81 73 ALA A CA 1
ATOM 527 C C . ALA A 1 73 ? -8.398 3.800 -0.441 1.00 97.81 73 ALA A C 1
ATOM 529 O O . ALA A 1 73 ? -8.000 4.951 -0.262 1.00 97.81 73 ALA A O 1
ATOM 530 N N . ALA A 1 74 ? -7.612 2.830 -0.916 1.00 98.38 74 ALA A N 1
ATOM 531 C CA . ALA A 1 74 ? -6.250 3.063 -1.364 1.00 98.38 74 ALA A CA 1
ATOM 532 C C . ALA A 1 74 ? -5.758 1.997 -2.350 1.00 98.38 74 ALA A C 1
ATOM 534 O O . ALA A 1 74 ? -6.243 0.861 -2.381 1.00 98.38 74 ALA A O 1
ATOM 535 N N . GLY A 1 75 ? -4.729 2.364 -3.110 1.00 98.50 75 GLY A N 1
ATOM 536 C CA . GLY A 1 75 ? -3.902 1.462 -3.898 1.00 98.50 75 GLY A CA 1
ATOM 537 C C . GLY A 1 75 ? -2.438 1.563 -3.505 1.00 98.50 75 GLY A C 1
ATOM 538 O O . GLY A 1 75 ? -1.903 2.665 -3.402 1.00 98.50 75 GLY A O 1
ATOM 539 N N . ILE A 1 76 ? -1.766 0.425 -3.350 1.00 98.56 76 ILE A N 1
ATOM 540 C CA . ILE A 1 76 ? -0.317 0.365 -3.172 1.00 98.56 76 ILE A CA 1
ATOM 541 C C . ILE A 1 76 ? 0.338 -0.205 -4.420 1.00 98.56 76 ILE A C 1
ATOM 543 O O . ILE A 1 76 ? 0.050 -1.337 -4.804 1.00 98.56 76 ILE A O 1
ATOM 547 N N . GLN A 1 77 ? 1.258 0.552 -5.015 1.00 98.31 77 GLN A N 1
ATOM 548 C CA . GLN A 1 77 ? 2.112 0.060 -6.091 1.00 98.31 77 GLN A CA 1
ATOM 549 C C . GLN A 1 77 ? 3.527 -0.157 -5.567 1.00 98.31 77 GLN A C 1
ATOM 551 O O . GLN A 1 77 ? 4.224 0.806 -5.229 1.00 98.31 77 GLN A O 1
ATOM 556 N N . ILE A 1 78 ? 3.984 -1.407 -5.574 1.00 98.06 78 ILE A N 1
ATOM 557 C CA . ILE A 1 78 ? 5.396 -1.718 -5.359 1.00 98.06 78 ILE A CA 1
ATOM 558 C C . ILE A 1 78 ? 6.149 -1.476 -6.669 1.00 98.06 78 ILE A C 1
ATOM 560 O O . ILE A 1 78 ? 6.050 -2.259 -7.615 1.00 98.06 78 ILE A O 1
ATOM 564 N N . THR A 1 79 ? 6.848 -0.346 -6.751 1.00 95.12 79 THR A N 1
ATOM 565 C CA . THR A 1 79 ? 7.625 0.044 -7.930 1.00 95.12 79 THR A CA 1
ATOM 566 C C . THR A 1 79 ? 8.639 1.132 -7.611 1.00 95.12 79 THR A C 1
ATOM 568 O O . THR A 1 79 ? 8.335 2.085 -6.894 1.00 95.12 79 THR A O 1
ATOM 571 N N . ALA A 1 80 ? 9.823 1.039 -8.214 1.00 91.38 80 ALA A N 1
ATOM 572 C CA . ALA A 1 80 ? 10.823 2.106 -8.193 1.00 91.38 80 ALA A CA 1
ATOM 573 C C . ALA A 1 80 ? 10.786 2.981 -9.467 1.00 91.38 80 ALA A C 1
ATOM 575 O O . ALA A 1 80 ? 11.639 3.835 -9.674 1.00 91.38 80 ALA A O 1
ATOM 576 N N . SER A 1 81 ? 9.772 2.813 -10.328 1.00 86.38 81 SER A N 1
ATOM 577 C CA . SER A 1 81 ? 9.565 3.590 -11.559 1.00 86.38 81 SER A CA 1
ATOM 578 C C . SER A 1 81 ? 10.782 3.595 -12.498 1.00 86.38 81 SER A C 1
ATOM 580 O O . SER A 1 81 ? 10.950 2.626 -13.232 1.00 86.38 81 SER A O 1
ATOM 582 N N . HIS A 1 82 ? 11.613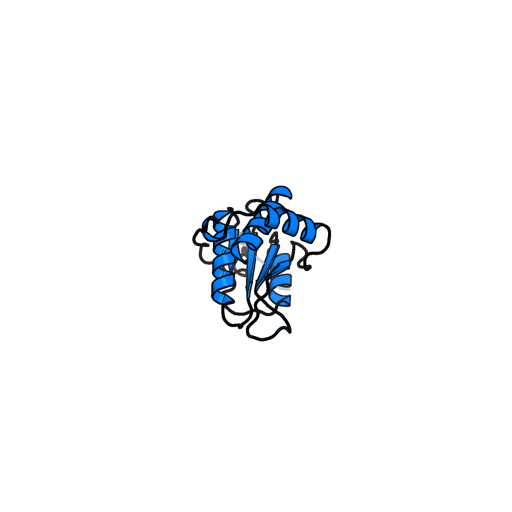 4.642 -12.477 1.00 89.56 82 HIS A N 1
ATOM 583 C CA . HIS A 1 82 ? 12.805 4.812 -13.320 1.00 89.56 82 HIS A CA 1
ATOM 584 C C . HIS A 1 82 ? 14.124 4.584 -12.562 1.00 89.56 82 HIS A C 1
ATOM 586 O O . HIS A 1 82 ? 15.194 4.688 -13.156 1.00 89.56 82 HIS A O 1
ATOM 592 N N . ASN A 1 83 ? 14.056 4.267 -11.268 1.00 89.44 83 ASN A N 1
ATOM 593 C CA . ASN A 1 83 ? 15.232 3.954 -10.466 1.00 89.44 83 ASN A CA 1
ATOM 594 C C . ASN A 1 83 ? 15.870 2.632 -10.923 1.00 89.44 83 ASN A C 1
ATOM 596 O O . ASN A 1 83 ? 15.189 1.809 -11.564 1.00 89.44 83 ASN A O 1
ATOM 600 N N . PRO A 1 84 ? 17.145 2.400 -10.555 1.00 89.88 84 PRO A N 1
ATOM 601 C CA . PRO A 1 84 ? 17.856 1.167 -10.863 1.00 89.88 84 PRO A CA 1
ATOM 602 C C . PRO A 1 84 ? 17.057 -0.113 -10.537 1.00 89.88 84 PRO A C 1
ATOM 604 O O . PRO A 1 84 ? 16.238 -0.118 -9.615 1.00 89.88 84 PRO A O 1
ATOM 607 N N . PRO A 1 85 ? 17.285 -1.231 -11.255 1.00 81.69 85 PRO A N 1
ATOM 608 C CA . PRO A 1 85 ? 16.539 -2.480 -11.047 1.00 81.69 85 PRO A CA 1
ATOM 609 C C . PRO A 1 85 ? 16.698 -3.110 -9.656 1.00 81.69 85 PRO A C 1
ATOM 611 O O . PRO A 1 85 ? 15.837 -3.887 -9.246 1.00 81.69 85 PRO A O 1
ATOM 614 N N . SER A 1 86 ? 17.793 -2.796 -8.954 1.00 86.38 86 SER A N 1
ATOM 615 C CA . SER A 1 86 ? 18.057 -3.231 -7.577 1.00 86.38 86 SER A CA 1
ATOM 616 C C . SER A 1 86 ? 17.131 -2.574 -6.554 1.00 86.38 86 SER A C 1
ATOM 618 O O . SER A 1 86 ? 16.937 -3.114 -5.466 1.00 86.38 86 SER A O 1
ATOM 620 N N . ASP A 1 87 ? 16.553 -1.424 -6.898 1.00 89.25 87 ASP A N 1
ATOM 621 C CA . ASP A 1 87 ? 15.741 -0.638 -5.986 1.00 89.25 87 ASP A CA 1
ATOM 622 C C . ASP A 1 87 ? 14.278 -1.071 -6.058 1.00 89.25 87 ASP A C 1
ATOM 624 O O . ASP A 1 87 ? 13.743 -1.407 -7.115 1.00 89.25 87 ASP A O 1
ATOM 628 N N . ASN A 1 88 ? 13.590 -0.989 -4.923 1.00 91.75 88 ASN A N 1
ATOM 629 C CA . ASN A 1 88 ? 12.136 -1.061 -4.853 1.00 91.75 88 ASN A CA 1
ATOM 630 C C . ASN A 1 88 ? 11.583 0.245 -4.285 1.00 91.75 88 ASN A C 1
ATOM 632 O O . ASN A 1 88 ? 12.261 0.961 -3.553 1.00 91.75 88 ASN A O 1
ATOM 636 N N . GLY A 1 89 ? 10.325 0.537 -4.601 1.00 93.88 89 GLY A N 1
ATOM 637 C CA . GLY A 1 89 ? 9.613 1.690 -4.065 1.00 93.88 89 GLY A CA 1
ATOM 638 C C . GLY A 1 89 ? 8.195 1.321 -3.657 1.00 93.88 89 GLY A C 1
ATOM 639 O O . GLY A 1 89 ? 7.693 0.254 -4.007 1.00 93.88 89 GLY A O 1
ATOM 640 N N . TYR A 1 90 ? 7.566 2.208 -2.895 1.00 96.81 90 TYR A N 1
ATOM 641 C CA . TYR A 1 90 ? 6.236 2.023 -2.326 1.00 96.81 90 TYR A CA 1
ATOM 642 C C . TYR A 1 90 ? 5.417 3.278 -2.612 1.00 96.81 90 TYR A C 1
ATOM 644 O O . TYR A 1 90 ? 5.639 4.320 -1.997 1.00 96.81 90 TYR A O 1
ATOM 652 N N . LYS A 1 91 ? 4.511 3.208 -3.588 1.00 97.19 91 LYS A N 1
ATOM 653 C CA . LYS A 1 91 ? 3.650 4.337 -3.959 1.00 97.19 91 LYS A CA 1
ATOM 654 C C . LYS A 1 91 ? 2.244 4.112 -3.430 1.00 97.19 91 LYS A C 1
ATOM 656 O O . LYS A 1 91 ? 1.706 3.018 -3.582 1.00 97.19 91 LYS A O 1
ATOM 661 N N . VAL A 1 92 ? 1.655 5.158 -2.862 1.00 98.25 92 VAL A N 1
ATOM 662 C CA . VAL A 1 92 ? 0.298 5.142 -2.307 1.00 98.25 92 VAL A CA 1
ATOM 663 C C . VAL A 1 92 ? -0.605 6.005 -3.176 1.00 98.25 92 VAL A C 1
ATOM 665 O O . VAL A 1 92 ? -0.260 7.145 -3.483 1.00 98.25 92 VAL A O 1
ATOM 668 N N . TYR A 1 93 ? -1.754 5.458 -3.543 1.00 98.19 93 TYR A N 1
ATOM 669 C CA . TYR A 1 93 ? -2.838 6.117 -4.263 1.00 98.19 93 TYR A CA 1
ATOM 670 C C . TYR A 1 93 ? -4.080 6.113 -3.373 1.00 98.19 93 TYR A C 1
ATOM 672 O O . TYR A 1 93 ? -4.309 5.113 -2.694 1.00 98.19 93 TYR A O 1
ATOM 680 N N . LEU A 1 94 ? -4.858 7.194 -3.348 1.00 96.50 94 LEU A N 1
ATOM 681 C CA . LEU A 1 94 ? -6.115 7.261 -2.584 1.00 96.50 94 LEU A CA 1
ATOM 682 C C . LEU A 1 94 ? -7.321 6.880 -3.450 1.00 96.50 94 LEU A C 1
ATOM 684 O O . LEU A 1 94 ? -7.153 6.391 -4.565 1.00 96.50 94 LEU A O 1
ATOM 688 N N . ASP A 1 95 ? -8.528 7.054 -2.915 1.00 93.00 95 ASP A N 1
ATOM 689 C CA . ASP A 1 95 ? -9.806 6.668 -3.526 1.00 93.00 95 ASP A CA 1
ATOM 690 C C . ASP A 1 95 ? -10.073 7.323 -4.893 1.00 93.00 95 ASP A C 1
ATOM 692 O O . ASP A 1 95 ? -10.690 6.717 -5.772 1.00 93.00 95 ASP A O 1
ATOM 696 N N . ASP A 1 96 ? -9.526 8.512 -5.125 1.00 92.19 96 ASP A N 1
ATOM 697 C CA . ASP A 1 96 ? -9.511 9.201 -6.419 1.00 92.19 96 ASP A CA 1
ATOM 698 C C . ASP A 1 96 ? -8.473 8.650 -7.419 1.00 92.19 96 ASP A C 1
ATOM 700 O O . ASP A 1 96 ? -8.372 9.134 -8.547 1.00 92.19 96 ASP A O 1
ATOM 704 N N . GLY A 1 97 ? -7.704 7.624 -7.046 1.00 90.00 97 GLY A N 1
ATOM 705 C CA . GLY A 1 97 ? -6.639 7.044 -7.863 1.00 90.00 97 GLY A CA 1
ATOM 706 C C . GLY A 1 97 ? -5.456 7.983 -8.098 1.00 90.00 97 GLY A C 1
ATOM 707 O O . GLY A 1 97 ? -4.627 7.698 -8.966 1.00 90.00 97 GLY A O 1
ATOM 708 N N . ILE A 1 98 ? -5.359 9.087 -7.358 1.00 94.25 98 ILE A N 1
ATOM 709 C CA . ILE A 1 98 ? -4.244 10.028 -7.414 1.00 94.25 98 ILE A CA 1
ATOM 710 C C . ILE A 1 98 ? -3.215 9.620 -6.362 1.00 94.25 98 ILE A C 1
ATOM 712 O O . ILE A 1 98 ? -3.541 9.120 -5.283 1.00 94.25 98 ILE A O 1
ATOM 716 N N . GLN A 1 99 ? -1.936 9.774 -6.708 1.00 96.75 99 GLN A N 1
ATOM 717 C CA . GLN A 1 99 ? -0.849 9.512 -5.773 1.00 96.75 99 GLN A CA 1
ATOM 718 C C . GLN A 1 99 ? -0.916 10.508 -4.608 1.00 96.75 99 GLN A C 1
ATOM 720 O O . GLN A 1 99 ? -1.193 11.685 -4.823 1.00 96.75 99 GLN A O 1
ATOM 725 N N . ILE A 1 100 ? -0.640 10.043 -3.387 1.00 96.25 100 ILE A N 1
ATOM 726 C CA . ILE A 1 100 ? -0.679 10.891 -2.190 1.00 96.25 100 ILE A CA 1
ATOM 727 C C . ILE A 1 100 ? 0.176 12.156 -2.337 1.00 96.25 100 ILE A C 1
ATOM 729 O O . ILE A 1 100 ? 1.278 12.134 -2.888 1.00 96.25 100 ILE A O 1
ATOM 733 N N . VAL A 1 101 ? -0.345 13.239 -1.772 1.00 96.06 101 VAL A N 1
ATOM 734 C CA . VAL A 1 101 ? 0.319 14.532 -1.588 1.00 96.06 101 VAL A CA 1
ATOM 735 C C . VAL A 1 101 ? 0.021 15.042 -0.175 1.00 96.06 101 VAL A C 1
ATOM 737 O O . VAL A 1 101 ? -0.797 14.456 0.545 1.00 96.06 101 VAL A O 1
ATOM 740 N N . SER A 1 102 ? 0.652 16.144 0.223 1.00 94.62 102 SER A N 1
ATOM 741 C CA . SER A 1 102 ? 0.330 16.840 1.474 1.00 94.62 102 SER A CA 1
ATOM 742 C C . SER A 1 102 ? -1.161 17.173 1.582 1.00 94.62 102 SER A C 1
ATOM 744 O O . SER A 1 102 ? -1.757 17.598 0.590 1.00 94.62 102 SER A O 1
ATOM 746 N N . PRO A 1 103 ? -1.791 16.971 2.758 1.00 95.81 103 PRO A N 1
ATOM 747 C CA . PRO A 1 103 ? -1.195 16.610 4.059 1.00 95.81 103 PRO A CA 1
ATOM 748 C C . PRO A 1 103 ? -1.090 15.096 4.336 1.00 95.81 103 PRO A C 1
ATOM 750 O O . PRO A 1 103 ? -0.764 14.683 5.449 1.00 95.81 103 PRO A O 1
ATOM 753 N N . VAL A 1 104 ? -1.431 14.243 3.367 1.00 96.69 104 VAL A N 1
ATOM 754 C CA . VAL A 1 104 ? -1.565 12.793 3.580 1.00 96.69 104 VAL A CA 1
ATOM 755 C C . VAL A 1 104 ? -0.221 12.102 3.756 1.00 96.69 104 VAL A C 1
ATOM 757 O O . VAL A 1 104 ? -0.080 11.255 4.634 1.00 96.69 104 VAL A O 1
ATOM 760 N N . ASP A 1 105 ? 0.754 12.474 2.935 1.00 97.44 105 ASP A N 1
ATOM 761 C CA . ASP A 1 105 ? 2.135 12.003 3.041 1.00 97.44 105 ASP A CA 1
ATOM 762 C C . ASP A 1 105 ? 2.721 12.271 4.435 1.00 97.44 105 ASP A C 1
ATOM 764 O O . ASP A 1 105 ? 3.258 11.357 5.054 1.00 97.44 105 ASP A O 1
ATOM 768 N N . ARG A 1 106 ? 2.509 13.470 4.987 1.00 97.75 106 ARG A N 1
ATOM 769 C CA . ARG A 1 106 ? 2.957 13.858 6.327 1.00 97.75 106 ARG A CA 1
ATOM 770 C C . ARG A 1 106 ? 2.276 13.054 7.417 1.00 97.75 106 ARG A C 1
ATOM 772 O O . ARG A 1 106 ? 2.953 12.602 8.332 1.00 97.75 106 ARG A O 1
ATOM 779 N N . ALA A 1 107 ? 0.971 12.814 7.304 1.00 98.00 107 ALA A N 1
ATOM 780 C CA . ALA A 1 107 ? 0.273 11.944 8.247 1.00 98.00 107 ALA A CA 1
ATOM 781 C C . ALA A 1 107 ? 0.863 10.521 8.247 1.00 98.00 107 ALA A C 1
ATOM 783 O O . ALA A 1 107 ? 1.065 9.937 9.310 1.00 98.00 107 ALA A O 1
ATOM 784 N N . ILE A 1 108 ? 1.199 9.986 7.067 1.00 98.00 108 ILE A N 1
ATOM 785 C CA . ILE A 1 108 ? 1.846 8.673 6.940 1.00 98.00 108 ILE A CA 1
ATOM 786 C C . ILE A 1 108 ? 3.255 8.705 7.536 1.00 98.00 108 ILE A C 1
ATOM 788 O O . ILE A 1 108 ? 3.601 7.804 8.293 1.00 98.00 108 ILE A O 1
ATOM 792 N N . GLU A 1 109 ? 4.059 9.731 7.257 1.00 97.38 109 GLU A N 1
ATOM 793 C CA . GLU A 1 109 ? 5.395 9.896 7.848 1.00 97.38 109 GLU A CA 1
ATOM 794 C C . GLU A 1 109 ? 5.338 9.959 9.382 1.00 97.38 109 GLU A C 1
ATOM 796 O O . GLU A 1 109 ? 6.104 9.271 10.059 1.00 97.38 109 GLU A O 1
ATOM 801 N N . THR A 1 110 ? 4.401 10.731 9.942 1.00 98.06 110 THR A N 1
ATOM 802 C CA . THR A 1 110 ? 4.182 10.813 11.392 1.00 98.06 110 THR A CA 1
ATOM 803 C C . THR A 1 110 ? 3.785 9.457 11.972 1.00 98.06 110 THR A C 1
ATOM 805 O O . THR A 1 110 ? 4.376 9.026 12.961 1.00 98.06 110 THR A O 1
ATOM 808 N N . ALA A 1 111 ? 2.852 8.740 11.341 1.00 97.62 111 ALA A N 1
ATOM 809 C CA . ALA A 1 111 ? 2.482 7.392 11.770 1.00 97.62 111 ALA A CA 1
ATOM 810 C C . ALA A 1 111 ? 3.656 6.399 11.636 1.00 97.62 111 ALA A C 1
ATOM 812 O O . ALA A 1 111 ? 3.852 5.533 12.483 1.00 97.62 111 ALA A O 1
ATOM 813 N N . MET A 1 112 ? 4.512 6.534 10.619 1.00 97.00 112 MET A N 1
ATOM 814 C CA . MET A 1 112 ? 5.698 5.683 10.466 1.00 97.00 112 MET A CA 1
ATOM 815 C C . MET A 1 112 ? 6.726 5.873 11.590 1.00 97.00 112 MET A C 1
ATOM 817 O O . MET A 1 112 ? 7.433 4.913 11.929 1.00 97.00 112 MET A O 1
ATOM 821 N N . ALA A 1 113 ? 6.813 7.075 12.167 1.00 96.69 113 ALA A N 1
ATOM 822 C CA . ALA A 1 113 ? 7.705 7.368 13.287 1.00 96.69 113 ALA A CA 1
ATOM 823 C C . ALA A 1 113 ? 7.312 6.604 14.562 1.00 96.69 113 ALA A C 1
ATOM 825 O O . ALA A 1 113 ? 8.188 6.225 15.337 1.00 96.69 113 ALA A O 1
ATOM 826 N N . THR A 1 1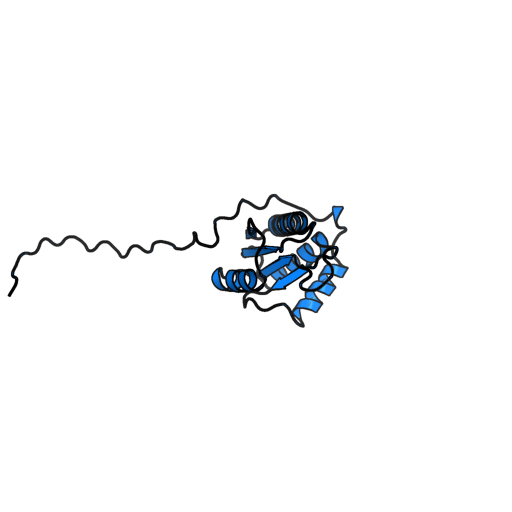14 ? 6.020 6.318 14.745 1.00 95.88 114 THR A N 1
ATOM 827 C CA . THR A 1 114 ? 5.489 5.556 15.887 1.00 95.88 114 THR A CA 1
ATOM 828 C C . THR A 1 114 ? 5.236 4.081 15.571 1.00 95.88 114 THR A C 1
ATOM 830 O O . THR A 1 114 ? 4.854 3.321 16.459 1.00 95.88 114 THR A O 1
ATOM 833 N N . ALA A 1 115 ? 5.473 3.652 14.326 1.00 96.94 115 ALA A N 1
ATOM 834 C CA . ALA A 1 115 ? 5.266 2.271 13.911 1.00 96.94 115 ALA A CA 1
ATOM 835 C C . ALA A 1 115 ? 6.156 1.289 14.705 1.00 96.94 115 ALA A C 1
ATOM 837 O O . ALA A 1 115 ? 7.349 1.573 14.892 1.00 96.94 115 ALA A O 1
ATOM 838 N N . PRO A 1 116 ? 5.626 0.107 15.088 1.00 97.31 116 PRO A N 1
ATOM 839 C CA . PRO A 1 116 ? 6.410 -0.957 15.711 1.00 97.31 116 PRO A CA 1
ATOM 840 C C . PRO A 1 116 ? 7.617 -1.390 14.868 1.00 97.31 116 PRO A C 1
ATOM 842 O O . PRO A 1 116 ? 7.750 -1.063 13.678 1.00 97.31 116 PRO A O 1
ATOM 845 N N . PHE A 1 117 ? 8.511 -2.176 15.467 1.00 97.19 117 PHE A N 1
ATOM 846 C CA . PHE A 1 117 ? 9.554 -2.832 14.686 1.00 97.19 117 PHE A CA 1
ATOM 847 C C . PHE A 1 117 ? 8.944 -3.815 13.681 1.00 97.19 117 PHE A C 1
ATOM 849 O O . PHE A 1 117 ? 7.826 -4.298 13.839 1.00 97.19 117 PHE A O 1
ATOM 856 N N . ALA A 1 118 ? 9.656 -4.057 12.581 1.00 95.19 118 ALA A N 1
ATOM 857 C CA . ALA A 1 118 ? 9.103 -4.799 11.449 1.00 95.19 118 ALA A CA 1
ATOM 858 C C . ALA A 1 118 ? 8.719 -6.247 11.811 1.00 95.19 118 ALA A C 1
ATOM 860 O O . ALA A 1 118 ? 7.768 -6.779 11.253 1.00 95.19 118 ALA A O 1
ATOM 861 N N . ASP A 1 119 ? 9.444 -6.853 12.744 1.00 95.94 119 ASP A N 1
ATOM 862 C CA . ASP A 1 119 ? 9.203 -8.176 13.327 1.00 95.94 119 ASP A CA 1
ATOM 863 C C . ASP A 1 119 ? 8.021 -8.213 14.313 1.00 95.94 119 ASP A C 1
ATOM 865 O O . ASP A 1 119 ? 7.532 -9.288 14.642 1.00 95.94 119 ASP A O 1
ATOM 869 N N . GLN A 1 120 ? 7.534 -7.050 14.748 1.00 97.25 120 GLN A N 1
ATOM 870 C CA . GLN A 1 120 ? 6.394 -6.900 15.657 1.00 97.25 120 GLN A CA 1
ATOM 871 C C . GLN A 1 120 ? 5.088 -6.555 14.926 1.00 97.25 120 GLN A C 1
ATOM 873 O O . GLN A 1 120 ? 4.029 -6.495 15.548 1.00 97.25 120 GLN A O 1
ATOM 878 N N . ILE A 1 121 ? 5.140 -6.304 13.614 1.00 97.81 121 ILE A N 1
ATOM 879 C CA . ILE A 1 121 ? 3.953 -5.984 12.818 1.00 97.81 121 ILE A CA 1
ATOM 880 C C . ILE A 1 121 ? 3.233 -7.275 12.440 1.00 97.81 121 ILE A C 1
ATOM 882 O O . ILE A 1 121 ? 3.791 -8.144 11.766 1.00 97.81 121 ILE A O 1
ATOM 886 N N . ALA A 1 122 ? 1.970 -7.371 12.854 1.00 97.12 122 ALA A N 1
ATOM 887 C CA . ALA A 1 122 ? 1.119 -8.511 12.563 1.00 97.12 122 ALA A CA 1
ATOM 888 C C . ALA A 1 122 ? 0.914 -8.697 11.051 1.00 97.12 122 ALA A C 1
ATOM 890 O O . ALA A 1 122 ? 0.784 -7.739 10.285 1.00 97.12 122 ALA A O 1
ATOM 891 N N . ARG A 1 123 ? 0.864 -9.961 10.632 1.00 96.94 123 ARG A N 1
ATOM 892 C CA . ARG A 1 123 ? 0.585 -10.389 9.260 1.00 96.94 123 ARG A CA 1
ATOM 893 C C . ARG A 1 123 ? -0.454 -11.494 9.315 1.00 96.94 123 ARG A C 1
ATOM 895 O O . ARG A 1 123 ? -0.337 -12.410 10.126 1.00 96.94 123 ARG A O 1
ATOM 902 N N . ALA A 1 124 ? -1.458 -11.404 8.459 1.00 94.38 124 ALA A N 1
ATOM 903 C CA . ALA A 1 124 ? -2.485 -12.421 8.310 1.00 94.38 124 ALA A CA 1
ATOM 904 C C . ALA A 1 124 ? -2.568 -12.820 6.836 1.00 94.38 124 ALA A C 1
ATOM 906 O O . ALA A 1 124 ? -2.369 -11.957 5.982 1.00 94.38 124 ALA A O 1
ATOM 907 N N . PRO A 1 125 ? -2.879 -14.084 6.505 1.00 88.50 125 PRO A N 1
ATOM 908 C CA . PRO A 1 125 ? -3.108 -14.468 5.119 1.00 88.50 125 PRO A CA 1
ATOM 909 C C . PRO A 1 125 ? -4.174 -13.557 4.499 1.00 88.50 125 PRO A C 1
ATOM 911 O O . PRO A 1 125 ? -5.292 -13.468 5.009 1.00 88.50 125 PRO A O 1
ATOM 914 N N . SER A 1 126 ? -3.852 -12.874 3.400 1.00 75.75 126 SER A N 1
ATOM 915 C CA . SER A 1 126 ? -4.881 -12.202 2.609 1.00 75.75 126 SER A CA 1
ATOM 916 C C . SER A 1 126 ? -5.654 -13.282 1.856 1.00 75.75 126 SER A C 1
ATOM 918 O O . SER A 1 126 ? -5.042 -14.049 1.109 1.00 75.75 126 SER A O 1
ATOM 920 N N . ASN A 1 127 ? -6.972 -13.370 2.052 1.00 61.66 127 ASN A N 1
ATOM 921 C CA . ASN A 1 127 ? -7.821 -14.302 1.303 1.00 61.66 127 ASN A CA 1
ATOM 922 C C . ASN A 1 127 ? -7.548 -14.138 -0.210 1.00 61.66 127 ASN A C 1
ATOM 924 O O . ASN A 1 127 ? -7.310 -13.003 -0.642 1.00 61.66 127 ASN A O 1
ATOM 928 N N . PRO A 1 128 ? -7.539 -15.211 -1.026 1.00 50.81 128 PRO A N 1
ATOM 929 C CA . PRO A 1 128 ? -7.267 -15.066 -2.447 1.00 50.81 128 PRO A CA 1
ATOM 930 C C . PRO A 1 128 ? -8.275 -14.077 -3.046 1.00 50.81 128 PRO A C 1
ATOM 932 O O . PRO A 1 128 ? -9.468 -14.158 -2.741 1.00 50.81 128 PRO A O 1
ATOM 935 N N . PRO A 1 129 ? -7.810 -13.113 -3.853 1.00 50.09 129 PRO A N 1
ATOM 936 C CA . PRO A 1 129 ? -8.656 -12.040 -4.332 1.00 50.09 129 PRO A CA 1
ATOM 937 C C . PRO A 1 129 ? -9.770 -12.629 -5.189 1.00 50.09 129 PRO A C 1
ATOM 939 O O . PRO A 1 129 ? -9.516 -13.294 -6.197 1.00 50.09 129 PRO A O 1
ATOM 942 N N . THR A 1 130 ? -11.016 -12.338 -4.826 1.00 45.78 130 THR A N 1
ATOM 943 C CA . THR A 1 130 ? -12.102 -12.351 -5.800 1.00 45.78 130 THR A CA 1
ATOM 944 C C . THR A 1 130 ? -11.670 -11.428 -6.943 1.00 45.78 130 THR A C 1
ATOM 946 O O . THR A 1 130 ? -11.207 -10.313 -6.672 1.00 45.78 130 THR A O 1
ATOM 949 N N . PRO A 1 131 ? -11.731 -11.863 -8.212 1.00 45.16 131 PRO A N 1
ATOM 950 C CA . PRO A 1 131 ? -11.252 -11.038 -9.307 1.00 45.16 131 PRO A CA 1
ATOM 951 C C . PRO A 1 131 ? -11.940 -9.670 -9.285 1.00 45.16 131 PRO A C 1
ATOM 953 O O . PRO A 1 131 ? -13.156 -9.594 -9.161 1.00 45.16 131 PRO A O 1
ATOM 956 N N . VAL A 1 132 ? -11.187 -8.580 -9.467 1.00 46.09 132 VAL A N 1
ATOM 957 C CA . VAL A 1 132 ? -11.727 -7.200 -9.523 1.00 46.09 132 VAL A CA 1
ATOM 958 C C . VAL A 1 132 ? -12.874 -7.053 -10.545 1.00 46.09 132 VAL A C 1
ATOM 960 O O . VAL A 1 132 ? -13.688 -6.142 -10.441 1.00 46.09 132 VAL A O 1
ATOM 963 N N . TRP A 1 133 ? -12.967 -7.957 -11.528 1.00 48.38 133 TRP A N 1
ATOM 964 C CA . TRP A 1 133 ? -14.027 -7.988 -12.538 1.00 48.38 133 TRP A CA 1
ATOM 965 C C . TRP A 1 133 ? -15.269 -8.814 -12.150 1.00 48.38 133 TRP A C 1
ATOM 967 O O . TRP A 1 133 ? -16.270 -8.753 -12.861 1.00 48.38 133 TRP A O 1
ATOM 977 N N . SER A 1 134 ? -15.254 -9.569 -11.045 1.00 43.34 134 SER A N 1
ATOM 978 C CA . SER A 1 134 ? -16.362 -10.457 -10.664 1.00 43.34 134 SER A CA 1
ATOM 979 C C . SER A 1 134 ? -17.522 -9.751 -9.950 1.00 43.34 134 SER A C 1
ATOM 981 O O . SER A 1 134 ? -18.537 -10.384 -9.685 1.00 43.34 134 SER A O 1
ATOM 983 N N . THR A 1 135 ? -17.423 -8.451 -9.656 1.00 41.88 135 THR A N 1
ATOM 984 C CA . THR A 1 135 ? -18.520 -7.634 -9.093 1.00 41.88 135 THR A CA 1
ATOM 985 C C . THR A 1 135 ? -19.434 -7.012 -10.152 1.00 41.88 135 THR A C 1
ATOM 987 O O . THR A 1 135 ? -20.200 -6.094 -9.859 1.00 41.88 135 THR A O 1
ATOM 990 N N . ALA A 1 136 ? -19.438 -7.539 -11.380 1.00 41.88 136 ALA A N 1
ATOM 991 C CA . ALA A 1 136 ? -20.575 -7.355 -12.273 1.00 41.88 136 ALA A CA 1
ATOM 992 C C . ALA A 1 136 ? -21.753 -8.191 -11.747 1.00 41.88 136 ALA A C 1
ATOM 994 O O . ALA A 1 136 ? -22.031 -9.281 -12.240 1.00 41.88 136 ALA A O 1
ATOM 995 N N . THR A 1 137 ? -22.434 -7.697 -10.710 1.00 42.97 137 THR A N 1
ATOM 996 C CA . THR A 1 137 ? -23.725 -8.241 -10.304 1.00 42.97 137 THR A CA 1
ATOM 997 C C . THR A 1 137 ? -24.641 -8.142 -11.512 1.00 42.97 137 THR A C 1
ATOM 999 O O . THR A 1 137 ? -25.004 -7.051 -11.956 1.00 42.97 137 THR A O 1
ATOM 1002 N N . SER A 1 138 ? -24.994 -9.301 -12.053 1.00 44.75 138 SER A N 1
ATOM 1003 C CA . SER A 1 138 ? -26.154 -9.491 -12.899 1.00 44.75 138 SER A CA 1
ATOM 1004 C C . SER A 1 138 ? -27.374 -8.923 -12.174 1.00 44.75 138 SER A C 1
ATOM 1006 O O . SER A 1 138 ? -28.022 -9.612 -11.388 1.00 44.75 138 SER A O 1
ATOM 1008 N N . SER A 1 139 ? -27.707 -7.663 -12.433 1.00 42.41 139 SER A N 1
ATOM 1009 C CA . SER A 1 139 ? -29.102 -7.254 -12.393 1.00 42.41 139 SER A CA 1
ATOM 1010 C C . SER A 1 139 ? -29.718 -7.808 -13.671 1.00 42.41 139 SER A C 1
ATOM 1012 O O . SER A 1 139 ? -29.763 -7.159 -14.712 1.00 42.41 139 SER A O 1
ATOM 1014 N N . ALA A 1 140 ? -30.125 -9.078 -13.619 1.00 45.31 140 ALA A N 1
ATOM 1015 C CA . ALA A 1 140 ? -31.098 -9.558 -14.581 1.00 45.31 140 ALA A CA 1
ATOM 1016 C C . ALA A 1 140 ? -32.315 -8.621 -14.457 1.00 45.31 140 ALA A C 1
ATOM 1018 O O . ALA A 1 140 ? -32.805 -8.438 -13.336 1.00 45.31 140 ALA A O 1
ATOM 1019 N N . PRO A 1 141 ? -32.789 -7.981 -15.542 1.00 45.22 141 PRO A N 1
ATOM 1020 C CA . PRO A 1 141 ? -34.059 -7.276 -15.475 1.00 45.22 141 PRO A CA 1
ATOM 1021 C C . PRO A 1 141 ? -35.131 -8.287 -15.04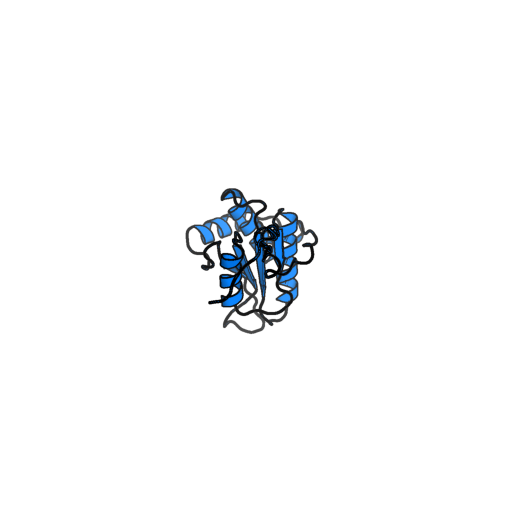0 1.00 45.22 141 PRO A C 1
ATOM 1023 O O . PRO A 1 141 ? -35.018 -9.470 -15.387 1.00 45.22 141 PRO A O 1
ATOM 1026 N N . PRO A 1 142 ? -36.147 -7.874 -14.260 1.00 41.75 142 PRO A N 1
ATOM 1027 C CA . PRO A 1 142 ? -37.196 -8.790 -13.844 1.00 41.75 142 PRO A CA 1
ATOM 1028 C C . PRO A 1 142 ? -37.779 -9.447 -15.092 1.00 41.75 142 PRO A C 1
ATOM 1030 O O . PRO A 1 142 ? -38.121 -8.762 -16.060 1.00 41.75 142 PRO A O 1
ATOM 1033 N N . ALA A 1 143 ? -37.825 -10.781 -15.081 1.00 48.88 143 ALA A N 1
ATOM 1034 C CA . ALA A 1 143 ? -38.372 -11.567 -16.171 1.00 48.88 143 ALA A CA 1
ATOM 1035 C C . ALA A 1 143 ? -39.729 -10.976 -16.568 1.00 48.88 143 ALA A C 1
ATOM 1037 O O . ALA A 1 143 ? -40.634 -10.864 -15.737 1.00 48.88 143 ALA A O 1
ATOM 1038 N N . CYS A 1 144 ? -39.844 -10.553 -17.828 1.00 38.84 144 CYS A N 1
ATOM 1039 C CA . CYS A 1 144 ? -41.100 -10.090 -18.390 1.00 38.84 144 CYS A CA 1
ATOM 1040 C C . CYS A 1 144 ? -42.100 -11.240 -18.243 1.00 38.84 144 CYS A C 1
ATOM 1042 O O . CYS A 1 144 ? -41.965 -12.282 -18.888 1.00 38.84 144 CYS A O 1
ATOM 1044 N N . GLY A 1 145 ? -43.041 -11.087 -17.309 1.00 40.66 145 GLY A N 1
ATOM 1045 C CA . GLY A 1 145 ? -44.054 -12.089 -17.028 1.00 40.66 145 GLY A CA 1
ATOM 1046 C C . GLY A 1 145 ? -44.780 -12.439 -18.317 1.00 40.66 145 GLY A C 1
ATOM 1047 O O . GLY A 1 145 ? -45.339 -11.563 -18.977 1.00 40.66 145 GLY A O 1
ATOM 1048 N N . ALA A 1 146 ? -44.750 -13.719 -18.676 1.00 49.34 146 ALA A N 1
ATOM 1049 C CA . ALA A 1 146 ? -45.446 -14.258 -19.827 1.00 49.34 146 ALA A CA 1
ATOM 1050 C C . ALA A 1 146 ? -46.954 -13.976 -19.717 1.00 49.34 146 ALA A C 1
ATOM 1052 O O . ALA A 1 146 ? -47.714 -14.769 -19.163 1.00 49.34 146 ALA A O 1
ATOM 1053 N N . ARG A 1 147 ? -47.415 -12.856 -20.279 1.00 42.56 147 ARG A N 1
ATOM 1054 C CA . ARG A 1 147 ? -48.815 -12.695 -20.665 1.00 42.56 147 ARG A CA 1
ATOM 1055 C C . ARG A 1 147 ? -48.968 -13.261 -22.063 1.00 42.56 147 ARG A C 1
ATOM 1057 O O . ARG A 1 147 ? -48.609 -12.642 -23.057 1.00 42.56 147 ARG A O 1
ATOM 1064 N N . ARG A 1 148 ? -49.518 -14.473 -22.115 1.00 50.03 148 ARG A N 1
ATOM 1065 C CA . ARG A 1 148 ? -50.138 -15.024 -23.319 1.00 50.03 148 ARG A CA 1
ATOM 1066 C C . ARG A 1 148 ? -51.193 -14.019 -23.794 1.00 50.03 148 ARG A C 1
ATOM 1068 O O . ARG A 1 148 ? -52.193 -13.818 -23.114 1.00 50.03 148 ARG A O 1
ATOM 1075 N N . GLY A 1 149 ? -50.953 -13.384 -24.935 1.00 36.25 149 GLY A N 1
ATOM 1076 C CA . GLY A 1 149 ? -51.861 -12.416 -25.541 1.00 36.25 149 GLY A CA 1
ATOM 1077 C C . GLY A 1 149 ? -51.639 -12.376 -27.046 1.00 36.25 149 GLY A C 1
ATOM 1078 O O . GLY A 1 149 ? -50.612 -11.904 -27.512 1.00 36.25 149 GLY A O 1
ATOM 1079 N N . ARG A 1 150 ? -52.581 -12.963 -27.781 1.00 43.09 150 ARG A N 1
ATOM 1080 C CA . ARG A 1 150 ? -52.658 -13.050 -29.245 1.00 43.09 150 ARG A CA 1
ATOM 1081 C C . ARG A 1 150 ? -52.593 -11.681 -29.955 1.00 43.09 150 ARG A C 1
ATOM 1083 O O . ARG A 1 150 ? -53.094 -10.701 -29.420 1.00 43.09 150 ARG A O 1
ATOM 1090 N N . CYS A 1 151 ? -52.163 -11.745 -31.224 1.00 34.97 151 CYS A N 1
ATOM 1091 C CA . CYS A 1 151 ? -52.688 -11.053 -32.422 1.00 34.97 151 CYS A CA 1
ATOM 1092 C C . CYS A 1 151 ? -51.743 -10.080 -33.153 1.00 34.97 151 CYS A C 1
ATOM 1094 O O . CYS A 1 151 ? -51.468 -8.991 -32.675 1.00 34.97 151 CYS A O 1
ATOM 1096 N N . GLY A 1 152 ? -51.430 -10.452 -34.405 1.00 33.31 152 GLY A N 1
ATOM 1097 C CA . GLY A 1 152 ? -51.611 -9.575 -35.569 1.00 33.31 152 GLY A CA 1
ATOM 1098 C C . GLY A 1 152 ? -50.402 -8.772 -36.045 1.00 33.31 152 GLY A C 1
ATOM 1099 O O . GLY A 1 152 ? -50.230 -7.633 -35.635 1.00 33.31 152 GLY A O 1
ATOM 1100 N N . TRP A 1 153 ? -49.648 -9.323 -37.000 1.00 35.38 153 TRP A N 1
ATOM 1101 C CA . TRP A 1 153 ? -48.812 -8.528 -37.903 1.00 35.38 153 TRP A CA 1
ATOM 1102 C C . TRP A 1 153 ? -49.707 -7.850 -38.955 1.00 35.38 153 TRP A C 1
ATOM 1104 O O . TRP A 1 153 ? -50.475 -8.532 -39.641 1.00 35.38 153 TRP A O 1
ATOM 1114 N N . ARG A 1 154 ? -49.605 -6.525 -39.072 1.00 40.16 154 ARG A N 1
ATOM 1115 C CA . ARG A 1 154 ? -49.911 -5.734 -40.270 1.00 40.16 154 ARG A CA 1
ATOM 1116 C C . ARG A 1 154 ? -48.749 -4.788 -40.515 1.00 40.16 154 ARG A C 1
ATOM 1118 O O . ARG A 1 154 ? -48.164 -4.341 -39.504 1.00 40.16 154 ARG A O 1
#

pLDDT: mean 86.51, std 20.45, range [33.31, 98.69]

Sequence (154 aa):
MVLRATWAVAQVLKDRGRGGSTVIVGRDARHGSAMFAVATAEVFAAEGFSVLLFAGPIPTPVLAFAVRRAGAAAGIQITASHNPPSDNGYKVYLDDGIQIVSPVDRAIETAMATAPFADQIARAPSNPPTPVWSTATSSAPPACGARRGRCGWR

Foldseek 3Di:
DLLLLLLLLLVLCVVVVNQQFEEEEAEADFPCRVVSSQSSLFLSVVSNYQYHYDPYHDDLVVQLVLLQLLQGQKYWYFAPDPDDSVDTDIWIAGSNSDTDDPPSVVSSVVSSVVGDDSVPRGGHRNDHHPPSPPPPPPPPPPPPPDDPDDDDDD

InterPro domains:
  IPR005844 Alpha-D-phosphohexomutase, alpha/beta/alpha domain I [PF02878] (2-116)
  IPR016055 Alpha-D-phosphohexomutase, alpha/beta/alpha I/II/III [SSF53738] (2-114)
  IPR016066 Alpha-D-phosphohexomutase, conserved site [PS00710] (75-84)

Organism: NCBI:txid1299334

Radius of gyration: 20.42 Å; chains: 1; bounding box: 71×32×56 Å

Secondary structure (DSSP, 8-state):
-HHHHHHHHHHHHHHTT-TT-EEEEEE-SSTTHHHHHHHHHHHHHHTT-EEEE-SS---HHHHHHHHHHHT-SEEEEE--TTS-TT---EEEEETTSPBP-TTHHHHHHHHHHHPPPGGGS---PPPPPPPTTTT----PPPP-----------